Protein AF-A0A1J3E251-F1 (afdb_monomer_lite)

InterPro domains:
  IPR002020 Citrate synthase [PTHR23118] (1-182)
  IPR005811 ATP-citrate synthase/succinyl-CoA ligase, C-terminal domain [PF00549] (8-70)
  IPR016102 Succinyl-CoA synthetase-like [G3DSA:3.40.50.261] (1-95)
  IPR016102 Succinyl-CoA synthetase-like [SSF52210] (3-84)
  IPR017440 ATP-citrate lyase/succinyl-CoA ligase, active site [PS00399] (31-47)
  IPR036969 Citrate synthase superfamily [SSF48256] (94-171)

Sequence (182 aa):
LGELGGRDEYSLVEALKEGKVTKPVVAWVSGTCARLFKSEVQFGHAGAKSGGEMESAQAKNQALKDAGAIVPTSFEALESAIKETFDKLAEEGKVSPIKEVTPPQIPEDLSSAIKSGKVRAPTHIISTISDDRGEEPCYAGVPMSSIIEQGYGVGDVISLLWFKRSLPGYCTKFIEICIMLC

Secondary structure (DSSP, 8-state):
-EESSSSHHHHHHHHHHTTS--S--B--EE-GGGGGSSS--B-SSTT-B---GGGSHHHHHHHHHHTT-B--SSSTTHHHHHHHHHHHHHHTTS--PPPPPPPPPPPPPHHHHHHTTS--PPPS----SEE-SSSS-EETTEEHHHHHHTT--HHHHHHHHHHSS---HHHHHHHHHHHHH-

Organism: Noccaea caerulescens (NCBI:txid107243)

Structure (mmCIF, N/CA/C/O backbone):
data_AF-A0A1J3E251-F1
#
_entry.id   AF-A0A1J3E251-F1
#
loop_
_atom_site.group_PDB
_atom_site.id
_atom_site.type_symbol
_atom_site.label_atom_id
_atom_site.label_alt_id
_atom_site.label_comp_id
_atom_site.label_asym_id
_atom_site.label_entity_id
_atom_site.label_seq_id
_atom_site.pdbx_PDB_ins_code
_atom_site.Cartn_x
_atom_site.Cartn_y
_atom_site.Cartn_z
_atom_site.occupancy
_atom_site.B_iso_or_equiv
_atom_site.auth_seq_id
_atom_site.auth_comp_id
_atom_site.auth_asym_id
_atom_site.auth_atom_id
_atom_site.pdbx_PDB_model_num
ATOM 1 N N . LEU A 1 1 ? -12.227 0.303 17.148 1.00 92.56 1 LEU A N 1
ATOM 2 C CA . LEU A 1 1 ? -10.823 -0.146 17.247 1.00 92.56 1 LEU A CA 1
ATOM 3 C C . LEU A 1 1 ? -9.989 1.081 17.579 1.00 92.56 1 LEU A C 1
ATOM 5 O O . LEU A 1 1 ? -10.118 2.057 16.856 1.00 92.56 1 LEU A O 1
ATOM 9 N N . GLY A 1 2 ? -9.254 1.058 18.685 1.00 93.06 2 GLY A N 1
ATOM 10 C CA . GLY A 1 2 ? -8.381 2.144 19.134 1.00 93.06 2 GLY A CA 1
ATOM 11 C C . GLY A 1 2 ? -6.912 1.729 19.153 1.00 93.06 2 GLY A C 1
ATOM 12 O O . GLY A 1 2 ? -6.558 0.594 18.800 1.00 93.06 2 GLY A O 1
ATOM 13 N N . GLU A 1 3 ? -6.059 2.630 19.619 1.00 92.62 3 GLU A N 1
ATOM 14 C CA . GLU A 1 3 ? -4.617 2.408 19.736 1.00 92.62 3 GLU A CA 1
ATOM 15 C C . GLU A 1 3 ? -4.039 2.991 21.031 1.00 92.62 3 GLU A C 1
ATOM 17 O O . GLU A 1 3 ? -4.661 3.786 21.739 1.00 92.62 3 GLU A O 1
ATOM 22 N N . LEU A 1 4 ? -2.845 2.532 21.400 1.00 90.12 4 LEU A N 1
ATOM 23 C CA . LEU A 1 4 ? -2.088 3.119 22.503 1.00 90.12 4 LEU A CA 1
ATOM 24 C C . LEU A 1 4 ? -1.727 4.583 22.185 1.00 90.12 4 LEU A C 1
ATOM 26 O O . LEU A 1 4 ? -1.586 4.941 21.021 1.00 90.12 4 LEU A O 1
ATOM 30 N N . GLY A 1 5 ? -1.506 5.405 23.209 1.00 87.38 5 GLY A N 1
ATOM 31 C CA . GLY A 1 5 ? -1.162 6.820 23.034 1.00 87.38 5 GLY A CA 1
ATOM 32 C C . GLY A 1 5 ? -2.393 7.729 22.986 1.00 87.38 5 GLY A C 1
ATOM 33 O O . GLY A 1 5 ? -3.449 7.347 22.489 1.00 87.38 5 GLY A O 1
ATOM 34 N N . GLY A 1 6 ? -2.304 8.926 23.567 1.00 88.31 6 GLY A N 1
ATOM 35 C CA . GLY A 1 6 ? -3.450 9.838 23.671 1.00 88.31 6 GLY A CA 1
ATOM 36 C C . GLY A 1 6 ? -4.562 9.344 24.611 1.00 88.31 6 GLY A C 1
ATOM 37 O O . GLY A 1 6 ? -4.398 8.369 25.351 1.00 88.31 6 GLY A O 1
ATOM 38 N N . ARG A 1 7 ? -5.705 10.046 24.616 1.00 89.75 7 ARG A N 1
ATOM 39 C CA . ARG A 1 7 ? -6.810 9.829 25.575 1.00 89.75 7 ARG A CA 1
ATOM 40 C C . ARG A 1 7 ? -8.202 9.750 24.944 1.00 89.75 7 ARG A C 1
ATOM 42 O O . ARG A 1 7 ? -9.190 9.753 25.675 1.00 89.75 7 ARG A O 1
ATOM 49 N N . ASP A 1 8 ? -8.292 9.655 23.625 1.00 91.44 8 ASP A N 1
ATOM 50 C CA . ASP A 1 8 ? -9.564 9.762 22.903 1.00 91.44 8 ASP A CA 1
ATOM 51 C C . ASP A 1 8 ? -10.562 8.664 23.305 1.00 91.44 8 ASP A C 1
ATOM 53 O O . ASP A 1 8 ? -11.757 8.919 23.455 1.00 91.44 8 ASP A O 1
ATOM 57 N N . GLU A 1 9 ? -10.084 7.451 23.593 1.00 93.12 9 GLU A N 1
ATOM 58 C CA . GLU A 1 9 ? -10.934 6.346 24.039 1.00 93.12 9 GLU A CA 1
ATOM 59 C C . GLU A 1 9 ? -11.591 6.607 25.400 1.00 93.12 9 GLU A C 1
ATOM 61 O O . GLU A 1 9 ? -12.668 6.071 25.666 1.00 93.12 9 GLU A O 1
ATOM 66 N N . TYR A 1 10 ? -11.017 7.467 26.249 1.00 93.81 10 TYR A N 1
ATOM 67 C CA . TYR A 1 10 ? -11.667 7.846 27.506 1.00 93.81 10 TYR A CA 1
ATOM 68 C C . TYR A 1 10 ? -12.905 8.709 27.276 1.00 93.81 10 TYR A C 1
ATOM 70 O O . TYR A 1 10 ? -13.840 8.634 28.064 1.00 93.81 10 TYR A O 1
ATOM 78 N N . SER A 1 11 ? -12.982 9.474 26.185 1.00 93.88 11 SER A N 1
ATOM 79 C CA . SER A 1 11 ? -14.216 10.194 25.852 1.00 93.88 11 SER A CA 1
ATOM 80 C C . SER A 1 11 ? -15.379 9.230 25.595 1.00 93.88 11 SER A C 1
ATOM 82 O O . SER A 1 11 ? -16.514 9.527 25.963 1.00 93.88 11 SER A O 1
ATOM 84 N N . LEU A 1 12 ? -15.101 8.046 25.034 1.00 93.50 12 LEU A N 1
ATOM 85 C CA . LEU A 1 12 ? -16.093 6.980 24.878 1.00 93.50 12 LEU A CA 1
ATOM 86 C C . LEU A 1 12 ? -16.451 6.327 26.222 1.00 93.50 12 LEU A C 1
ATOM 88 O O . LEU A 1 12 ? -17.627 6.074 26.469 1.00 93.50 12 LEU A O 1
ATOM 92 N N . VAL A 1 13 ? -15.467 6.094 27.097 1.00 94.56 13 VAL A N 1
ATOM 93 C CA . VAL A 1 13 ? -15.688 5.606 28.474 1.00 94.56 13 VAL A CA 1
ATOM 94 C C . VAL A 1 13 ? -16.649 6.529 29.224 1.00 94.56 13 VAL A C 1
ATOM 96 O O . VAL A 1 13 ? -17.626 6.060 29.806 1.00 94.56 13 VAL A O 1
ATOM 99 N N . GLU A 1 14 ? -16.415 7.840 29.181 1.00 95.06 14 GLU A N 1
ATOM 100 C CA . GLU A 1 14 ? -17.284 8.814 29.845 1.00 95.06 14 GLU A CA 1
ATOM 101 C C . GLU A 1 14 ? -18.670 8.875 29.188 1.00 95.06 14 GLU A C 1
ATOM 103 O O . GLU A 1 14 ? -19.679 8.853 29.887 1.00 95.06 14 GLU A O 1
ATOM 108 N N . ALA A 1 15 ? -18.760 8.828 27.855 1.00 94.81 15 ALA A N 1
ATOM 109 C CA . ALA A 1 15 ? -20.048 8.797 27.160 1.00 94.81 15 ALA A CA 1
ATOM 110 C C . ALA A 1 15 ? -20.886 7.537 27.468 1.00 94.81 15 ALA A C 1
ATOM 112 O O . ALA A 1 15 ? -22.118 7.614 27.488 1.00 94.81 15 ALA A O 1
ATOM 113 N N . LEU A 1 16 ? -20.241 6.391 27.716 1.00 94.81 16 LEU A N 1
ATOM 114 C CA . LEU A 1 16 ? -20.898 5.162 28.172 1.00 94.81 16 LEU A CA 1
ATOM 115 C C . LEU A 1 16 ? -21.405 5.306 29.613 1.00 94.81 16 LEU A C 1
ATOM 117 O O . LEU A 1 16 ? -22.565 4.997 29.883 1.00 94.81 16 LEU A O 1
ATOM 121 N N . LYS A 1 17 ? -20.583 5.848 30.521 1.00 93.81 17 LYS A N 1
ATOM 122 C CA . LYS A 1 17 ? -20.975 6.096 31.922 1.00 93.81 17 LYS A CA 1
ATOM 123 C C . LYS A 1 17 ? -22.121 7.099 32.048 1.00 93.81 17 LYS A C 1
ATOM 125 O O . LYS A 1 17 ? -23.013 6.913 32.868 1.00 93.81 17 LYS A O 1
ATOM 130 N N . GLU A 1 18 ? -22.109 8.149 31.233 1.00 94.88 18 GLU A N 1
ATOM 131 C CA . GLU A 1 18 ? -23.158 9.173 31.189 1.00 94.88 18 GLU A CA 1
ATOM 132 C C . GLU A 1 18 ? -24.437 8.695 30.476 1.00 94.88 18 GLU A C 1
ATOM 134 O O . GLU A 1 18 ? -25.410 9.444 30.390 1.00 94.88 18 GLU A O 1
ATOM 139 N N . GLY A 1 19 ? -24.452 7.474 29.925 1.00 92.75 19 GLY A N 1
ATOM 140 C CA . GLY A 1 19 ? -25.599 6.926 29.198 1.00 92.75 19 GLY A CA 1
ATOM 141 C C . GLY A 1 19 ? -25.885 7.615 27.859 1.00 92.75 19 GLY A C 1
ATOM 142 O O . GLY A 1 19 ? -26.953 7.415 27.281 1.00 92.75 19 GLY A O 1
ATOM 143 N N . LYS A 1 20 ? -24.946 8.418 27.337 1.00 95.38 20 LYS A N 1
ATOM 144 C CA . LYS A 1 20 ? -25.057 9.060 26.015 1.00 95.38 20 LYS A CA 1
ATOM 145 C C . LYS A 1 20 ? -24.953 8.039 24.882 1.00 95.38 20 LYS A C 1
ATOM 147 O O . LYS A 1 20 ? -25.546 8.232 23.822 1.00 95.38 20 LYS A O 1
ATOM 152 N N . VAL A 1 21 ? -24.212 6.953 25.104 1.00 94.56 21 VAL A N 1
ATOM 153 C CA . VAL A 1 21 ? -24.112 5.814 24.185 1.00 94.56 21 VAL A CA 1
ATOM 154 C C . VAL A 1 21 ? -24.883 4.635 24.767 1.00 94.56 21 VAL A C 1
ATOM 156 O O . VAL A 1 21 ? -24.489 4.066 25.776 1.00 94.56 21 VAL A O 1
ATOM 159 N N . THR A 1 22 ? -25.985 4.266 24.116 1.00 91.94 22 THR A N 1
ATOM 160 C CA . THR A 1 22 ? -26.897 3.201 24.579 1.00 91.94 22 THR A CA 1
ATOM 161 C C . THR A 1 22 ? -26.852 1.936 23.725 1.00 91.94 22 THR A C 1
ATOM 163 O O . THR A 1 22 ? -27.371 0.894 24.122 1.00 91.94 22 THR A O 1
ATOM 166 N N . LYS A 1 23 ? -26.249 2.009 22.533 1.00 94.31 23 LYS A N 1
ATOM 167 C CA . LYS A 1 23 ? -26.023 0.840 21.673 1.00 94.31 23 LYS A CA 1
ATOM 168 C C . LYS A 1 23 ? -24.851 0.019 22.225 1.00 94.31 23 LYS A C 1
ATOM 170 O O . LYS A 1 23 ? -23.917 0.624 22.749 1.00 94.31 23 LYS A O 1
ATOM 175 N N . PRO A 1 24 ? -24.857 -1.320 22.086 1.00 93.75 24 PRO A N 1
ATOM 176 C CA . PRO A 1 24 ? -23.724 -2.133 22.509 1.00 93.75 24 PRO A CA 1
ATOM 177 C C . PRO A 1 24 ? -22.475 -1.742 21.718 1.00 93.75 24 PRO A C 1
ATOM 179 O O . PRO A 1 24 ? -22.516 -1.600 20.494 1.00 93.75 24 PRO A O 1
ATOM 182 N N . VAL A 1 25 ? -21.365 -1.569 22.430 1.00 96.56 25 VAL A N 1
ATOM 183 C CA . VAL A 1 25 ? -20.080 -1.184 21.848 1.00 96.56 25 VAL A CA 1
ATOM 184 C C . VAL A 1 25 ? -19.096 -2.325 22.033 1.00 96.56 25 VAL A C 1
ATOM 186 O O . VAL A 1 25 ? -18.745 -2.659 23.161 1.00 96.56 25 VAL A O 1
ATOM 189 N N . VAL A 1 26 ? -18.620 -2.890 20.924 1.00 96.81 26 VAL A N 1
ATOM 190 C CA . VAL A 1 26 ? -17.469 -3.798 20.923 1.00 96.81 26 VAL A CA 1
ATOM 191 C C . VAL A 1 26 ? -16.218 -2.969 20.660 1.00 96.81 26 VAL A C 1
ATOM 193 O O . VAL A 1 26 ? -16.124 -2.287 19.636 1.00 96.81 26 VAL A O 1
ATOM 196 N N . ALA A 1 27 ? -15.264 -2.988 21.587 1.00 96.38 27 ALA A N 1
ATOM 197 C CA . ALA A 1 27 ? -14.075 -2.150 21.514 1.00 96.38 27 ALA A CA 1
ATOM 198 C C . ALA A 1 27 ? -12.808 -2.937 21.841 1.00 96.38 27 ALA A C 1
ATOM 200 O O . ALA A 1 27 ? -12.794 -3.809 22.698 1.00 96.38 27 ALA A O 1
ATOM 201 N N . TRP A 1 28 ? -11.723 -2.590 21.158 1.00 97.00 28 TRP A N 1
ATOM 202 C CA . TRP A 1 28 ? -10.387 -3.100 21.428 1.00 97.00 28 TRP A CA 1
ATOM 203 C C . TRP A 1 28 ? -9.382 -1.998 21.135 1.00 97.00 28 TRP A C 1
ATOM 205 O O . TRP A 1 28 ? -9.490 -1.333 20.101 1.00 97.00 28 TRP A O 1
ATOM 215 N N . VAL A 1 29 ? -8.423 -1.819 22.033 1.00 95.38 29 VAL A N 1
ATOM 216 C CA . VAL A 1 29 ? -7.299 -0.899 21.896 1.00 95.38 29 VAL A CA 1
ATOM 217 C C . VAL A 1 29 ? -6.043 -1.716 21.633 1.00 95.38 29 VAL A C 1
ATOM 219 O O . VAL A 1 29 ? -5.632 -2.545 22.449 1.00 95.38 29 VAL A O 1
ATOM 222 N N . SER A 1 30 ? -5.459 -1.502 20.459 1.00 92.69 30 SER A N 1
ATOM 223 C CA . SER A 1 30 ? -4.243 -2.172 20.006 1.00 92.69 30 SER A CA 1
ATOM 224 C C . SER A 1 30 ? -2.990 -1.577 20.660 1.00 92.69 30 SER A C 1
ATOM 226 O O . SER A 1 30 ? -3.028 -0.479 21.212 1.00 92.69 30 SER A O 1
ATOM 228 N N . GLY A 1 31 ? -1.869 -2.307 20.627 1.00 89.50 31 GLY A N 1
ATOM 229 C CA . GLY A 1 31 ? -0.620 -1.853 21.254 1.00 89.50 31 GLY A CA 1
ATOM 230 C C . GLY A 1 31 ? -0.314 -2.447 22.626 1.00 89.50 31 GLY A C 1
ATOM 231 O O . GLY A 1 31 ? 0.511 -1.919 23.366 1.00 89.50 31 GLY A O 1
ATOM 232 N N . THR A 1 32 ? -0.946 -3.566 22.984 1.00 89.25 32 THR A N 1
ATOM 233 C CA . THR A 1 32 ? -0.696 -4.268 24.254 1.00 89.25 32 THR A CA 1
ATOM 234 C C . THR A 1 32 ? 0.754 -4.751 24.397 1.00 89.25 32 THR A C 1
ATOM 236 O O . THR A 1 32 ? 1.257 -4.852 25.517 1.00 89.25 32 THR A O 1
ATOM 239 N N . CYS A 1 33 ? 1.465 -4.975 23.287 1.00 88.50 33 CYS A N 1
ATOM 240 C CA . CYS A 1 33 ? 2.882 -5.340 23.287 1.00 88.50 33 CYS A CA 1
ATOM 241 C C . CYS A 1 33 ? 3.800 -4.240 23.842 1.00 88.50 33 CYS A C 1
ATOM 243 O O . CYS A 1 33 ? 4.888 -4.564 24.310 1.00 88.50 33 CYS A O 1
ATOM 245 N N . ALA A 1 34 ? 3.362 -2.972 23.861 1.00 85.44 34 ALA A N 1
ATOM 246 C CA . ALA A 1 34 ? 4.157 -1.844 24.347 1.00 85.44 34 ALA A CA 1
ATOM 247 C C . ALA A 1 34 ? 4.703 -2.065 25.770 1.00 85.44 34 ALA A C 1
ATOM 249 O O . ALA A 1 34 ? 5.840 -1.715 26.067 1.00 85.44 34 ALA A O 1
ATOM 250 N N . ARG A 1 35 ? 3.923 -2.733 26.630 1.00 81.88 35 ARG A N 1
ATOM 251 C CA . ARG A 1 35 ? 4.304 -3.065 28.012 1.00 81.88 35 ARG A CA 1
ATOM 252 C C . ARG A 1 35 ? 5.491 -4.033 28.116 1.00 81.88 35 ARG A C 1
ATOM 254 O O . ARG A 1 35 ? 6.139 -4.090 29.155 1.00 81.88 35 ARG A O 1
ATOM 261 N N . LEU A 1 36 ? 5.748 -4.833 27.081 1.00 85.50 36 LEU A N 1
ATOM 262 C CA . LEU A 1 36 ? 6.853 -5.795 27.074 1.00 85.50 36 LEU A CA 1
ATOM 263 C C . LEU A 1 36 ? 8.205 -5.119 26.807 1.00 85.50 36 LEU A C 1
ATOM 265 O O . LEU A 1 36 ? 9.249 -5.719 27.067 1.00 85.50 36 LEU A O 1
ATOM 269 N N . PHE A 1 37 ? 8.202 -3.883 26.303 1.00 83.44 37 PHE A N 1
ATOM 270 C CA . PHE A 1 37 ? 9.421 -3.122 26.078 1.00 83.44 37 PHE A CA 1
ATOM 271 C C . PHE A 1 37 ? 9.875 -2.422 27.360 1.00 83.44 37 PHE A C 1
ATOM 273 O O . PHE A 1 37 ? 9.077 -1.935 28.155 1.00 83.44 37 PHE A O 1
ATOM 280 N N . LYS A 1 38 ? 11.195 -2.375 27.561 1.00 76.81 38 LYS A N 1
ATOM 281 C CA . LYS A 1 38 ? 11.824 -1.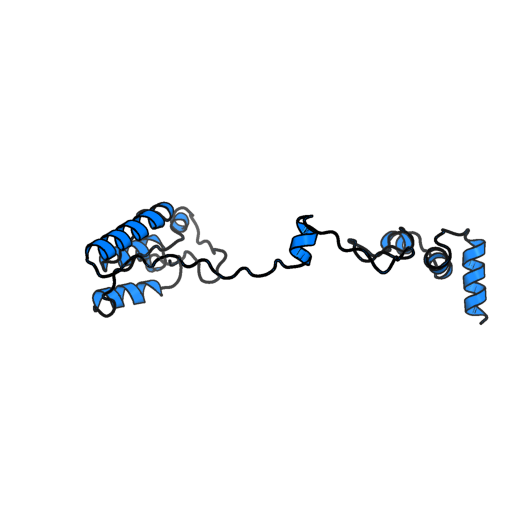728 28.726 1.00 76.81 38 LYS A CA 1
ATOM 282 C C . LYS A 1 38 ? 11.933 -0.207 28.587 1.00 76.81 38 LYS A C 1
ATOM 284 O O . LYS A 1 38 ? 12.281 0.464 29.551 1.00 76.81 38 LYS A O 1
ATOM 289 N N . SER A 1 39 ? 11.697 0.315 27.390 1.00 80.12 39 SER A N 1
ATOM 290 C CA . SER A 1 39 ? 11.819 1.725 27.038 1.00 80.12 39 SER A CA 1
ATOM 291 C C . SER A 1 39 ? 10.567 2.190 26.313 1.00 80.12 39 SER A C 1
ATOM 293 O O . SER A 1 39 ? 9.837 1.376 25.749 1.00 80.12 39 SER A O 1
ATOM 295 N N . GLU A 1 40 ? 10.358 3.503 26.281 1.00 80.62 40 GLU A N 1
ATOM 296 C CA . GLU A 1 40 ? 9.332 4.101 25.433 1.00 80.62 40 GLU A CA 1
ATOM 297 C C . GLU A 1 40 ? 9.603 3.770 23.960 1.00 80.62 40 GLU A C 1
ATOM 299 O O . GLU A 1 40 ? 10.721 3.943 23.469 1.00 80.62 40 GLU A O 1
ATOM 304 N N . VAL A 1 41 ? 8.577 3.298 23.253 1.00 83.25 41 VAL A N 1
ATOM 305 C CA . VAL A 1 41 ? 8.622 3.002 21.822 1.00 83.25 41 VAL A CA 1
ATOM 306 C C . VAL A 1 41 ? 7.610 3.893 21.110 1.00 83.25 41 VAL A C 1
ATOM 308 O O . VAL A 1 41 ? 6.446 3.986 21.506 1.00 83.25 41 VAL A O 1
ATOM 311 N N . GLN A 1 42 ? 8.073 4.548 20.048 1.00 83.75 42 GLN A N 1
ATOM 312 C CA . GLN A 1 42 ? 7.212 5.188 19.064 1.00 83.75 42 GLN A CA 1
ATOM 313 C C . GLN A 1 42 ? 6.833 4.146 18.013 1.00 83.75 42 GLN A C 1
ATOM 315 O O . GLN A 1 42 ? 7.707 3.570 17.364 1.00 83.75 42 GLN A O 1
ATOM 320 N N . PHE A 1 43 ? 5.538 3.913 17.839 1.00 84.44 43 PHE A N 1
ATOM 321 C CA . PHE A 1 43 ? 5.016 3.085 16.759 1.00 84.44 43 PHE A CA 1
ATOM 322 C C . PHE A 1 43 ? 4.747 3.942 15.514 1.00 84.44 43 PHE A C 1
ATOM 324 O O . PHE A 1 43 ? 4.855 5.168 15.553 1.00 84.44 43 PHE A O 1
ATOM 331 N N . GLY A 1 44 ? 4.441 3.291 14.386 1.00 86.38 44 GLY A N 1
ATOM 332 C CA . GLY A 1 44 ? 4.393 3.943 13.071 1.00 86.38 44 GLY A CA 1
ATOM 333 C C . GLY A 1 44 ? 3.445 5.144 12.983 1.00 86.38 44 GLY A C 1
ATOM 334 O O . GLY A 1 44 ? 3.782 6.132 12.334 1.00 86.38 44 GLY A O 1
ATOM 335 N N . HIS A 1 45 ? 2.289 5.100 13.654 1.00 86.75 45 HIS A N 1
ATOM 336 C CA . HIS A 1 45 ? 1.411 6.266 13.761 1.00 86.75 45 HIS A CA 1
ATOM 337 C C . HIS A 1 45 ? 1.998 7.294 14.728 1.00 86.75 45 HIS A C 1
ATOM 339 O O . HIS A 1 45 ? 2.405 6.944 15.832 1.00 86.75 45 HIS A O 1
ATOM 345 N N . ALA A 1 46 ? 1.989 8.575 14.343 1.00 81.69 46 ALA A N 1
ATOM 346 C CA . ALA A 1 46 ? 2.607 9.652 15.120 1.00 81.69 46 ALA A CA 1
ATOM 347 C C . ALA A 1 46 ? 2.106 9.724 16.579 1.00 81.69 46 ALA A C 1
ATOM 349 O O . ALA A 1 46 ? 2.892 10.009 17.478 1.00 81.69 46 ALA A O 1
ATOM 350 N N . GLY A 1 47 ? 0.825 9.421 16.823 1.00 78.44 47 GLY A N 1
ATOM 351 C CA . GLY A 1 47 ? 0.223 9.410 18.162 1.00 78.44 47 GLY A CA 1
ATOM 352 C C . GLY A 1 47 ? 0.449 8.126 18.967 1.00 78.44 47 GLY A C 1
ATOM 353 O O . GLY A 1 47 ? 0.265 8.136 20.182 1.00 78.44 47 GLY A O 1
ATOM 354 N N . ALA A 1 48 ? 0.893 7.042 18.329 1.00 80.94 48 ALA A N 1
ATOM 355 C CA . ALA A 1 48 ? 1.052 5.738 18.961 1.00 80.94 48 ALA A CA 1
ATOM 356 C C . ALA A 1 48 ? 2.387 5.645 19.715 1.00 80.94 48 ALA A C 1
ATOM 358 O O . ALA A 1 48 ? 3.319 4.955 19.298 1.00 80.94 48 ALA A O 1
ATOM 359 N N . LYS A 1 49 ? 2.488 6.358 20.840 1.00 80.00 49 LYS A N 1
ATOM 360 C CA . LYS A 1 49 ? 3.674 6.373 21.703 1.00 80.00 49 LYS A CA 1
ATOM 361 C C . LYS A 1 49 ? 3.371 5.784 23.075 1.00 80.00 49 LYS A C 1
ATOM 363 O O . LYS A 1 49 ? 2.423 6.190 23.742 1.00 80.00 49 LYS A O 1
ATOM 368 N N . SER A 1 50 ? 4.210 4.854 23.529 1.00 70.00 50 SER A N 1
ATOM 369 C CA . SER A 1 50 ? 4.131 4.351 24.901 1.00 70.00 50 SER A CA 1
ATOM 370 C C . SER A 1 50 ? 4.837 5.332 25.844 1.00 70.00 50 SER A C 1
ATOM 372 O O . SER A 1 50 ? 6.064 5.398 25.822 1.00 70.00 50 SER A O 1
ATOM 374 N N . GLY A 1 51 ? 4.090 6.105 26.634 1.00 67.50 51 GLY A N 1
ATOM 375 C CA . GLY A 1 51 ? 4.665 7.060 27.595 1.00 67.50 51 GLY A CA 1
ATOM 376 C C . GLY A 1 51 ? 3.925 7.095 28.934 1.00 67.50 51 GLY A C 1
ATOM 377 O O . GLY A 1 51 ? 4.536 6.912 29.982 1.00 67.50 51 GLY A O 1
ATOM 378 N N . GLY A 1 52 ? 2.598 7.269 28.925 1.00 75.50 52 GLY A N 1
ATOM 379 C CA . GLY A 1 52 ? 1.787 7.287 30.152 1.00 75.50 52 GLY A CA 1
ATOM 380 C C . GLY A 1 52 ? 1.054 5.973 30.450 1.00 75.50 52 GLY A C 1
ATOM 381 O O . GLY A 1 52 ? 0.558 5.318 29.536 1.00 75.50 52 GLY A O 1
ATOM 382 N N . GLU A 1 53 ? 0.872 5.618 31.731 1.00 75.75 53 GLU A N 1
ATOM 383 C CA . GLU A 1 53 ? 0.035 4.462 32.121 1.00 75.75 53 GLU A CA 1
ATOM 384 C C . GLU A 1 53 ? -1.406 4.597 31.610 1.00 75.75 53 GLU A C 1
ATOM 386 O O . GLU A 1 53 ? -1.961 3.644 31.064 1.00 75.75 53 GLU A O 1
ATOM 391 N N . MET A 1 54 ? -1.974 5.804 31.695 1.00 80.00 54 MET A N 1
ATOM 392 C CA . MET A 1 54 ? -3.297 6.134 31.145 1.00 80.00 54 MET A CA 1
ATOM 393 C C . MET A 1 54 ? -3.331 6.087 29.613 1.00 80.00 54 MET A C 1
ATOM 395 O O . MET A 1 54 ? -4.393 6.004 29.023 1.00 80.00 54 MET A O 1
ATOM 399 N N . GLU A 1 55 ? -2.190 6.145 28.939 1.00 84.62 55 GLU A N 1
ATOM 400 C CA . GLU A 1 55 ? -2.119 6.070 27.476 1.00 84.62 55 GLU A CA 1
ATOM 401 C C . GLU A 1 55 ? -1.897 4.629 26.998 1.00 84.62 55 GLU A C 1
ATOM 403 O O . GLU A 1 55 ? -1.947 4.347 25.800 1.00 84.62 55 GLU A O 1
ATOM 408 N N . SER A 1 56 ? -1.670 3.696 27.928 1.00 88.50 56 SER A N 1
ATOM 409 C CA . SER A 1 56 ? -1.447 2.293 27.606 1.00 88.50 56 SER A CA 1
ATOM 410 C C . SER A 1 56 ? -2.710 1.628 27.061 1.00 88.50 56 SER A C 1
ATOM 412 O O . SER A 1 56 ? -3.832 1.863 27.522 1.00 88.50 56 SER A O 1
ATOM 414 N N . ALA A 1 5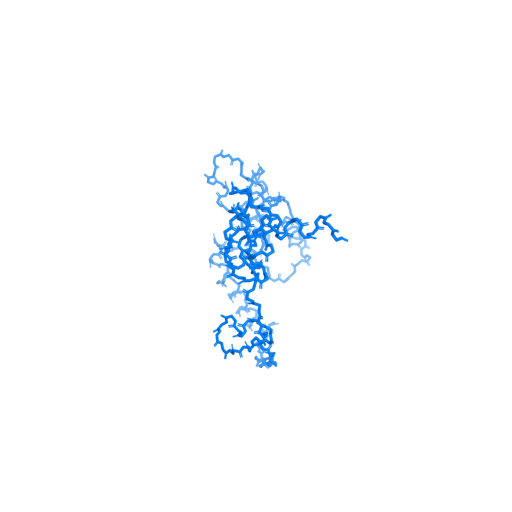7 ? -2.516 0.715 26.109 1.00 90.94 57 ALA A N 1
ATOM 415 C CA . ALA A 1 57 ? -3.602 -0.087 25.561 1.00 90.94 57 ALA A CA 1
ATOM 416 C C . ALA A 1 57 ? -4.331 -0.890 26.652 1.00 90.94 57 ALA A C 1
ATOM 418 O O . ALA A 1 57 ? -5.550 -1.024 26.614 1.00 90.94 57 ALA A O 1
ATOM 419 N N . GLN A 1 58 ? -3.605 -1.402 27.654 1.00 90.12 58 GLN A N 1
ATOM 420 C CA . GLN A 1 58 ? -4.188 -2.148 28.772 1.00 90.12 58 GLN A CA 1
ATOM 421 C C . GLN A 1 58 ? -5.111 -1.279 29.627 1.00 90.12 58 GLN A C 1
ATOM 423 O O . GLN A 1 58 ? -6.227 -1.705 29.916 1.00 90.12 58 GLN A O 1
ATOM 428 N N . ALA A 1 59 ? -4.670 -0.076 30.010 1.00 91.62 59 ALA A N 1
ATOM 429 C CA . ALA A 1 59 ? -5.480 0.827 30.823 1.00 91.62 59 ALA A CA 1
ATOM 430 C C . ALA A 1 59 ? -6.753 1.251 30.086 1.00 91.62 59 ALA A C 1
ATOM 432 O O . ALA A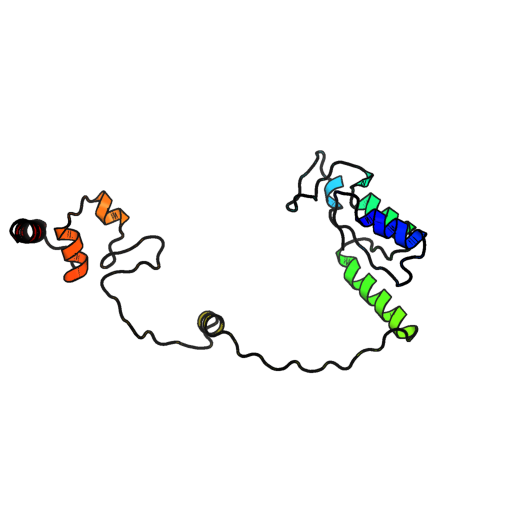 1 59 ? -7.836 1.233 30.670 1.00 91.62 59 ALA A O 1
ATOM 433 N N . LYS A 1 60 ? -6.647 1.556 28.788 1.00 93.38 60 LYS A N 1
ATOM 434 C CA . LYS A 1 60 ? -7.806 1.910 27.961 1.00 93.38 60 LYS A CA 1
ATOM 435 C C . LYS A 1 60 ? -8.771 0.735 27.777 1.00 93.38 60 LYS A C 1
ATOM 437 O O . LYS A 1 60 ? -9.974 0.910 27.944 1.00 93.38 60 LYS A O 1
ATOM 442 N N . ASN A 1 61 ? -8.265 -0.470 27.494 1.00 94.44 61 ASN A N 1
ATOM 443 C CA . ASN A 1 61 ? -9.096 -1.677 27.388 1.00 94.44 61 ASN A CA 1
ATOM 444 C C . ASN A 1 61 ? -9.830 -1.980 28.699 1.00 94.44 61 ASN A C 1
ATOM 446 O O . ASN A 1 61 ? -11.014 -2.311 28.674 1.00 94.44 61 ASN A O 1
ATOM 450 N N . GLN A 1 62 ? -9.153 -1.834 29.840 1.00 94.56 62 GLN A N 1
ATOM 451 C CA . GLN A 1 62 ? -9.776 -2.025 31.146 1.00 94.56 62 GLN A CA 1
ATOM 452 C C . GLN A 1 62 ? -10.857 -0.968 31.405 1.00 94.56 62 GLN A C 1
ATOM 454 O O . GLN A 1 62 ? -11.984 -1.325 31.729 1.00 94.56 62 GLN A O 1
ATOM 459 N N . ALA A 1 63 ? -10.562 0.313 31.164 1.00 94.75 63 ALA A N 1
ATOM 460 C CA . ALA A 1 63 ? -11.525 1.398 31.348 1.00 94.75 63 ALA A CA 1
ATOM 461 C C . ALA A 1 63 ? -12.775 1.248 30.461 1.00 94.75 63 ALA A C 1
ATOM 463 O O . ALA A 1 63 ? -13.889 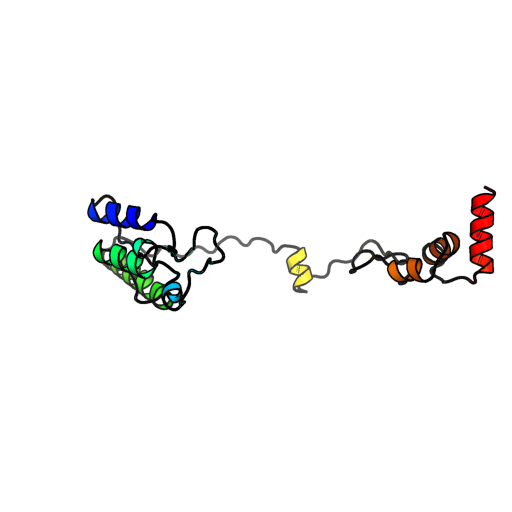1.505 30.914 1.00 94.75 63 ALA A O 1
ATOM 464 N N . LEU A 1 64 ? -12.608 0.802 29.211 1.00 94.88 64 LEU A N 1
ATOM 465 C CA . LEU A 1 64 ? -13.721 0.501 28.304 1.00 94.88 64 LEU A CA 1
ATOM 466 C C . LEU A 1 64 ? -14.571 -0.662 28.821 1.00 94.88 64 LEU A C 1
ATOM 468 O O . LEU A 1 64 ? -15.798 -0.571 28.819 1.00 94.88 64 LEU A O 1
ATOM 472 N N . LYS A 1 65 ? -13.926 -1.728 29.304 1.00 94.81 65 LYS A N 1
ATOM 473 C CA . LYS A 1 65 ? -14.613 -2.886 29.882 1.00 94.81 65 LYS A CA 1
ATOM 474 C C . LYS A 1 65 ? -15.412 -2.502 31.128 1.00 94.81 65 LYS A C 1
ATOM 476 O O . LYS A 1 65 ? -16.567 -2.899 31.256 1.00 94.81 65 LYS A O 1
ATOM 481 N N . ASP A 1 66 ? -14.827 -1.688 32.003 1.00 95.12 66 ASP A N 1
ATOM 482 C CA . ASP A 1 66 ? -15.465 -1.219 33.238 1.00 95.12 66 ASP A CA 1
ATOM 483 C C . ASP A 1 66 ? -16.650 -0.279 32.963 1.00 95.12 66 ASP A C 1
ATOM 485 O O . ASP A 1 66 ? -17.609 -0.248 33.730 1.00 95.12 66 ASP A O 1
ATOM 489 N N . ALA A 1 67 ? -16.624 0.455 31.846 1.00 94.75 67 ALA A N 1
ATOM 490 C CA . ALA A 1 67 ? -17.740 1.285 31.389 1.00 94.75 67 ALA A CA 1
ATOM 491 C C . ALA A 1 67 ? -18.853 0.504 30.664 1.00 94.75 67 ALA A C 1
ATOM 493 O O . ALA A 1 67 ? -19.823 1.109 30.211 1.00 94.75 67 ALA A O 1
ATOM 494 N N . GLY A 1 68 ? -18.738 -0.823 30.550 1.00 93.31 68 GLY A N 1
ATOM 495 C CA . GLY A 1 68 ? -19.761 -1.678 29.942 1.00 93.31 68 GLY A CA 1
ATOM 496 C C . GLY A 1 68 ? -19.587 -1.934 28.443 1.00 93.31 68 GLY A C 1
ATOM 497 O O . GLY A 1 68 ? -20.488 -2.497 27.821 1.00 93.31 68 GLY A O 1
ATOM 498 N N . ALA A 1 69 ? -18.447 -1.565 27.845 1.00 95.31 69 ALA A N 1
ATOM 499 C CA . ALA A 1 69 ? -18.113 -2.015 26.496 1.00 95.31 69 ALA A CA 1
ATOM 500 C C . ALA A 1 69 ? -17.724 -3.504 26.498 1.00 95.31 69 ALA A C 1
ATOM 502 O O . ALA A 1 69 ? -17.113 -4.016 27.439 1.00 95.31 69 ALA A O 1
ATOM 503 N N . ILE A 1 70 ? -18.023 -4.203 25.404 1.00 96.25 70 ILE A N 1
ATOM 504 C CA . ILE A 1 70 ? -17.555 -5.570 25.176 1.00 96.25 70 ILE A CA 1
ATOM 505 C C . ILE A 1 70 ? -16.108 -5.497 24.684 1.00 96.25 70 ILE A C 1
ATOM 507 O O . ILE A 1 70 ? -15.848 -5.140 23.534 1.00 96.25 70 ILE A O 1
ATOM 511 N N . VAL A 1 71 ? -15.166 -5.828 25.566 1.00 96.50 71 VAL A N 1
ATOM 512 C CA . VAL A 1 71 ? -13.729 -5.830 25.262 1.00 96.50 71 VAL A CA 1
ATOM 513 C C . VAL A 1 71 ? -13.207 -7.270 25.257 1.00 96.50 71 VAL A C 1
ATOM 515 O O . VAL A 1 71 ? -13.264 -7.929 26.303 1.00 96.50 71 VAL A O 1
ATOM 518 N N . PRO A 1 72 ? -12.719 -7.785 24.112 1.00 95.25 72 PRO A N 1
ATOM 519 C CA . PRO A 1 72 ? -12.173 -9.134 24.020 1.00 95.25 72 PRO A CA 1
ATOM 520 C C . PRO A 1 7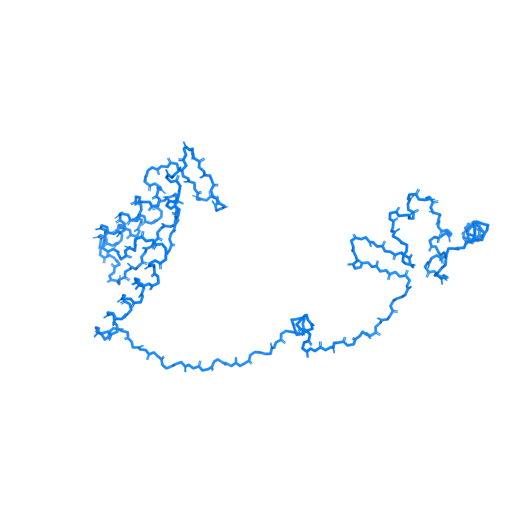2 ? -10.828 -9.245 24.754 1.00 95.25 72 PRO A C 1
ATOM 522 O O . PRO A 1 72 ? -10.231 -8.253 25.171 1.00 95.25 72 PRO A O 1
ATOM 525 N N . THR A 1 73 ? -10.330 -10.469 24.924 1.00 92.94 73 THR A N 1
ATOM 526 C CA . THR A 1 73 ? -9.035 -10.732 25.577 1.00 92.94 73 THR A CA 1
ATOM 527 C C . THR A 1 73 ? -7.834 -10.413 24.684 1.00 92.94 73 THR A C 1
ATOM 529 O O . THR A 1 73 ? -6.754 -10.114 25.193 1.00 92.94 73 THR A O 1
ATOM 532 N N . SER A 1 74 ? -8.016 -10.476 23.366 1.00 93.50 74 SER A N 1
ATOM 533 C CA . SER A 1 74 ? -7.008 -10.167 22.354 1.00 93.50 74 SER A CA 1
ATOM 534 C C . SER A 1 74 ? -7.667 -9.683 21.061 1.00 93.50 74 SER A C 1
ATOM 536 O O . SER A 1 74 ? -8.895 -9.701 20.932 1.00 93.50 74 SER A O 1
ATOM 538 N N . PHE A 1 75 ? -6.855 -9.262 20.089 1.00 94.38 75 PHE A N 1
ATOM 539 C CA . PHE A 1 75 ? -7.362 -8.839 18.785 1.00 94.38 75 PHE A CA 1
ATOM 540 C C . PHE A 1 75 ? -7.991 -10.002 18.002 1.00 94.38 75 PHE A C 1
ATOM 542 O O . PHE A 1 75 ? -8.995 -9.815 17.328 1.00 94.38 75 PHE A O 1
ATOM 549 N N . GLU A 1 76 ? -7.462 -11.216 18.140 1.00 94.44 76 GLU A N 1
ATOM 550 C CA . GLU A 1 76 ? -7.980 -12.430 17.497 1.00 94.44 76 GLU A CA 1
ATOM 551 C C . GLU A 1 76 ? -9.390 -12.781 17.992 1.00 94.44 76 GLU A C 1
ATOM 553 O O . GLU A 1 76 ? -10.221 -13.260 17.229 1.00 94.44 76 GLU A O 1
ATOM 558 N N . ALA A 1 77 ? -9.693 -12.492 19.261 1.00 94.81 77 ALA A N 1
ATOM 559 C CA . ALA A 1 77 ? -11.021 -12.700 19.835 1.00 94.81 77 ALA A CA 1
ATOM 560 C C . ALA A 1 77 ? -12.030 -11.589 19.470 1.00 94.81 77 ALA A C 1
ATOM 562 O O . ALA A 1 77 ? -13.202 -11.681 19.844 1.00 94.81 77 ALA A O 1
ATOM 563 N N . LEU A 1 78 ? -11.609 -10.542 18.746 1.00 94.56 78 LEU A N 1
ATOM 564 C CA . LEU A 1 78 ? -12.489 -9.444 18.339 1.00 94.56 78 LEU A CA 1
ATOM 565 C C . LEU A 1 78 ? -13.572 -9.908 17.360 1.00 94.56 78 LEU A C 1
ATOM 567 O O . LEU A 1 78 ? -14.716 -9.478 17.487 1.00 94.56 78 LEU A O 1
ATOM 571 N N . GLU A 1 79 ? -13.238 -10.804 16.428 1.00 95.44 79 GLU A N 1
ATOM 572 C CA . GLU A 1 79 ? -14.204 -11.380 15.483 1.00 95.44 79 GLU A CA 1
ATOM 573 C C . GLU A 1 79 ? -15.342 -12.093 16.226 1.00 95.44 79 GLU A C 1
ATOM 575 O O . GLU A 1 79 ? -16.516 -11.784 16.012 1.00 95.44 79 GLU A O 1
ATOM 580 N N . SER A 1 80 ? -14.994 -12.979 17.164 1.00 95.88 80 SER A N 1
ATOM 581 C CA . SER A 1 80 ? -15.966 -13.706 17.984 1.00 95.88 80 SER A CA 1
ATOM 582 C C . SER A 1 80 ? -16.838 -12.761 18.808 1.00 95.88 80 SER A C 1
ATOM 584 O O . SER A 1 80 ? -18.055 -12.913 18.820 1.00 95.88 80 SER A O 1
ATOM 586 N N . ALA A 1 81 ? -16.249 -11.736 19.435 1.00 95.62 81 ALA A N 1
ATOM 587 C CA . ALA A 1 81 ? -17.000 -10.761 20.226 1.00 95.62 81 ALA A CA 1
ATOM 588 C C . ALA A 1 81 ? -18.001 -9.951 19.379 1.00 95.62 81 ALA A C 1
ATOM 590 O O . ALA A 1 81 ? -19.119 -9.678 19.828 1.00 95.62 81 ALA A O 1
ATOM 591 N N . ILE A 1 82 ? -17.625 -9.577 18.148 1.00 96.06 82 ILE A N 1
ATOM 592 C CA . ILE A 1 82 ? -18.523 -8.895 17.205 1.00 96.06 82 ILE A CA 1
ATOM 593 C C . ILE A 1 82 ? -19.669 -9.825 16.810 1.00 96.06 82 ILE A C 1
ATOM 595 O O . ILE A 1 82 ? -20.829 -9.416 16.888 1.00 96.06 82 ILE A O 1
ATOM 599 N N . LYS A 1 83 ? -19.353 -11.068 16.433 1.00 95.25 83 LYS A N 1
ATOM 600 C CA . LYS A 1 83 ? -20.350 -12.064 16.036 1.00 95.25 83 LYS A CA 1
ATOM 601 C C . LYS A 1 83 ? -21.350 -12.339 17.160 1.00 95.25 83 LYS A C 1
ATOM 603 O O . LYS A 1 83 ? -22.545 -12.211 16.944 1.00 95.25 83 LYS A O 1
ATOM 608 N N . GLU A 1 84 ? -20.876 -12.618 18.373 1.00 95.56 84 GLU A N 1
ATOM 609 C CA . GLU A 1 84 ? -21.740 -12.863 19.535 1.00 95.56 84 GLU A CA 1
ATOM 610 C C . GLU A 1 84 ? -22.646 -11.666 19.854 1.00 95.56 84 GLU A C 1
ATOM 612 O O . GLU A 1 84 ? -23.803 -11.835 20.234 1.00 95.56 84 GLU A O 1
ATOM 617 N N . THR A 1 85 ? -22.134 -10.441 19.705 1.00 94.94 85 THR A N 1
ATOM 618 C CA . THR A 1 85 ? -22.929 -9.224 19.919 1.00 94.94 85 THR A CA 1
ATOM 619 C C . THR A 1 85 ? -23.998 -9.063 18.838 1.00 94.94 85 THR A C 1
ATOM 621 O O . THR A 1 85 ? -25.131 -8.693 19.144 1.00 94.94 85 THR A O 1
ATOM 624 N N . PHE A 1 86 ? -23.657 -9.352 17.581 1.00 94.00 86 PHE A N 1
ATOM 625 C CA . PHE A 1 86 ? -24.604 -9.336 16.470 1.00 94.00 86 PHE A CA 1
ATOM 626 C C . PHE A 1 86 ? -25.698 -10.395 16.639 1.00 94.00 86 PHE A C 1
ATOM 628 O O . PHE A 1 86 ? -26.875 -10.060 16.528 1.00 94.00 86 PHE A O 1
ATOM 635 N N . ASP A 1 87 ? -25.323 -11.633 16.968 1.00 94.06 87 ASP A N 1
ATOM 636 C CA . ASP A 1 87 ? -26.255 -12.747 17.156 1.00 94.06 87 ASP A CA 1
ATOM 637 C C . ASP A 1 87 ? -27.257 -12.427 18.281 1.00 94.06 87 ASP A C 1
ATOM 639 O O . ASP A 1 87 ? -28.463 -12.551 18.080 1.00 94.06 87 ASP A O 1
ATOM 643 N N . LYS A 1 88 ? -26.794 -11.864 19.409 1.00 93.44 88 LYS A N 1
ATOM 644 C CA . LYS A 1 88 ? -27.678 -11.374 20.487 1.00 93.44 88 LYS A CA 1
ATOM 645 C C . LYS A 1 88 ? -28.655 -10.298 20.011 1.00 93.44 88 LYS A C 1
ATOM 647 O O . LYS A 1 88 ? -29.832 -10.336 20.351 1.00 93.44 88 LYS A O 1
ATOM 652 N N . LEU A 1 89 ? -28.197 -9.331 19.214 1.00 93.12 89 LEU A N 1
ATOM 653 C CA . LEU A 1 89 ? -29.070 -8.281 18.676 1.00 93.12 89 LEU A CA 1
ATOM 654 C C . LEU A 1 89 ? -30.095 -8.817 17.669 1.00 93.12 89 LEU A C 1
ATOM 656 O O . LEU A 1 89 ? -31.197 -8.269 17.569 1.00 93.12 89 LEU A O 1
ATOM 660 N N . ALA A 1 90 ? -29.731 -9.855 16.918 1.00 91.06 90 ALA A N 1
ATOM 661 C CA . ALA A 1 90 ? -30.635 -10.544 16.011 1.00 91.06 90 ALA A CA 1
ATOM 662 C C . ALA A 1 90 ? -31.688 -11.357 16.782 1.00 91.06 90 ALA A C 1
ATOM 664 O O . ALA A 1 90 ? -32.872 -11.270 16.460 1.00 91.06 90 ALA A O 1
ATOM 665 N N . GLU A 1 91 ? -31.288 -12.066 17.843 1.00 91.12 91 GLU A N 1
ATOM 666 C CA . GLU A 1 91 ? -32.194 -12.775 18.762 1.00 91.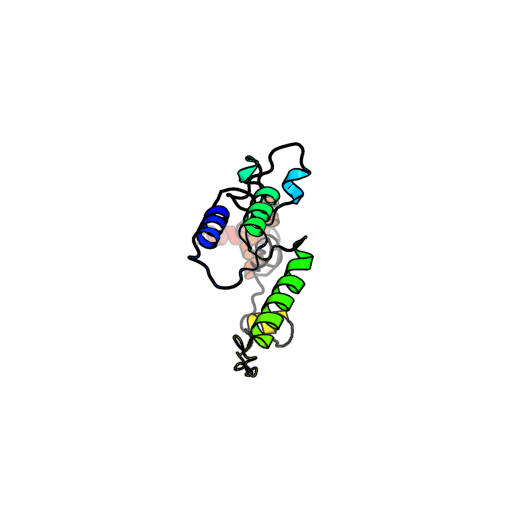12 91 GLU A CA 1
ATOM 667 C C . GLU A 1 91 ? -33.163 -11.819 19.476 1.00 91.12 91 GLU A C 1
ATOM 669 O O . GLU A 1 91 ? -34.349 -12.116 19.606 1.00 91.12 91 GLU A O 1
ATOM 674 N N . GLU A 1 92 ? -32.696 -10.631 19.873 1.00 91.44 92 GLU A N 1
ATOM 675 C CA . GLU A 1 92 ? -33.532 -9.560 20.435 1.00 91.44 92 GLU A CA 1
ATOM 676 C C . GLU A 1 92 ? -34.470 -8.903 19.399 1.00 91.44 92 GLU A C 1
ATOM 678 O O . GLU A 1 92 ? -35.276 -8.040 19.753 1.00 91.44 92 GLU A O 1
ATOM 683 N N . GLY A 1 93 ? -34.357 -9.257 18.114 1.00 87.94 93 GLY A N 1
ATOM 684 C CA . GLY A 1 93 ? -35.163 -8.699 17.025 1.00 87.94 93 GLY A CA 1
ATOM 685 C C . GLY A 1 93 ? -34.811 -7.257 16.644 1.00 87.94 93 GLY A C 1
ATOM 686 O O . GLY A 1 93 ? -35.549 -6.624 15.888 1.00 87.94 93 GLY A O 1
ATOM 687 N N . LYS A 1 94 ? -33.691 -6.712 17.143 1.00 87.94 94 LYS A N 1
ATOM 688 C CA . LYS A 1 94 ? -33.230 -5.345 16.832 1.00 87.94 94 LYS A CA 1
ATOM 689 C C . LYS A 1 94 ? -32.546 -5.248 15.471 1.00 87.94 94 LYS A C 1
ATOM 691 O O . LYS A 1 94 ? -32.498 -4.164 14.890 1.00 87.94 94 LYS A O 1
ATOM 696 N N . VAL A 1 95 ? -32.001 -6.357 14.976 1.00 87.38 95 VAL A N 1
ATOM 697 C CA . VAL A 1 95 ? -31.334 -6.449 13.674 1.00 87.38 95 VAL A CA 1
ATOM 698 C C . VAL A 1 95 ? -31.909 -7.635 12.912 1.00 87.38 95 VAL A C 1
ATOM 700 O O . VAL A 1 95 ? -32.035 -8.724 13.458 1.00 87.38 95 VAL A O 1
ATOM 703 N N . SER A 1 96 ? -32.259 -7.431 11.643 1.00 83.62 96 SER A N 1
ATOM 704 C CA . SER A 1 96 ? -32.696 -8.508 10.752 1.00 83.62 96 SER A CA 1
ATOM 705 C C . SER A 1 96 ? -31.661 -8.712 9.644 1.00 83.62 96 SER A C 1
ATOM 707 O O . SER A 1 96 ? -31.193 -7.724 9.068 1.00 83.62 96 SER A O 1
ATOM 709 N N . PRO A 1 97 ? -31.280 -9.964 9.328 1.00 79.44 97 PRO A N 1
ATOM 710 C CA . PRO A 1 97 ? -30.421 -10.243 8.187 1.00 79.44 97 PRO A CA 1
ATOM 711 C C . PRO A 1 97 ? -31.085 -9.751 6.900 1.00 79.44 97 PRO A C 1
ATOM 713 O O . PRO A 1 97 ? -32.186 -10.176 6.542 1.00 79.44 97 PRO A O 1
ATOM 716 N N . ILE A 1 98 ? -30.416 -8.837 6.206 1.00 85.81 98 ILE A N 1
ATOM 717 C CA . ILE A 1 98 ? -30.865 -8.350 4.904 1.00 85.81 98 ILE A CA 1
ATOM 718 C C . ILE A 1 98 ? -30.438 -9.380 3.861 1.00 85.81 98 ILE A C 1
ATOM 720 O O . ILE A 1 98 ? -29.313 -9.877 3.893 1.00 85.81 98 ILE A O 1
ATOM 724 N N . LYS A 1 99 ? -31.330 -9.701 2.921 1.00 87.19 99 LYS A N 1
ATOM 725 C CA . LYS A 1 99 ? -30.987 -10.562 1.787 1.00 87.19 99 LYS A CA 1
ATOM 726 C C . LYS A 1 99 ? -29.866 -9.908 0.979 1.00 87.19 99 LYS A C 1
ATOM 728 O O . LYS A 1 99 ? -30.033 -8.784 0.506 1.00 87.19 99 LYS A O 1
ATOM 733 N N . GLU A 1 100 ? -28.761 -10.622 0.792 1.00 88.31 100 GLU A N 1
ATOM 734 C CA . GLU A 1 100 ? -27.661 -10.136 -0.038 1.00 88.31 100 GLU A CA 1
ATOM 735 C C . GLU A 1 100 ? -28.138 -9.889 -1.474 1.00 88.31 100 GLU A C 1
ATOM 737 O O . GLU A 1 100 ? -28.778 -10.739 -2.103 1.00 88.31 100 GLU A O 1
ATOM 742 N N . VAL A 1 101 ? -27.837 -8.697 -1.987 1.00 89.69 101 VAL A N 1
ATOM 743 C CA . VAL A 1 101 ? -28.069 -8.327 -3.382 1.00 89.69 101 VAL A CA 1
ATOM 744 C C . VAL A 1 101 ? -26.742 -8.452 -4.107 1.00 89.69 101 VAL A C 1
ATOM 746 O O . VAL A 1 101 ? -25.730 -7.923 -3.651 1.00 89.69 101 VAL A O 1
ATOM 749 N N . THR A 1 102 ? -26.738 -9.132 -5.249 1.00 88.88 102 THR A N 1
ATOM 750 C CA . THR A 1 102 ? -25.549 -9.206 -6.097 1.00 88.88 102 THR A CA 1
ATOM 751 C C . THR A 1 102 ? -25.235 -7.812 -6.646 1.00 88.88 102 THR A C 1
ATOM 753 O O . THR A 1 102 ? -26.078 -7.260 -7.365 1.00 88.88 102 THR A O 1
ATOM 756 N N . PRO A 1 103 ? -24.066 -7.224 -6.333 1.00 90.56 103 PRO A N 1
ATOM 757 C CA . PRO A 1 103 ? -23.702 -5.918 -6.863 1.00 90.56 103 PRO A CA 1
ATOM 758 C C . PRO A 1 103 ? -23.556 -5.980 -8.393 1.00 90.56 103 PRO A C 1
ATOM 760 O O . PRO A 1 103 ? -23.238 -7.043 -8.939 1.00 90.56 103 PRO A O 1
ATOM 763 N N . PRO A 1 104 ? -23.780 -4.862 -9.109 1.00 92.38 104 PRO A N 1
ATOM 764 C CA . PRO A 1 104 ? -23.530 -4.808 -10.543 1.00 92.38 104 PRO A CA 1
ATOM 765 C C . PRO A 1 104 ? -22.051 -5.081 -10.833 1.00 92.38 104 PRO A C 1
ATOM 767 O O . PRO A 1 104 ? -21.167 -4.647 -10.092 1.00 92.38 104 PRO A O 1
ATOM 770 N N . GLN A 1 105 ? -21.776 -5.794 -11.923 1.00 90.75 105 GLN A N 1
ATOM 771 C CA . GLN A 1 105 ? -20.402 -6.070 -12.332 1.00 90.75 105 GLN A CA 1
ATOM 772 C C . GLN A 1 105 ? -19.771 -4.818 -12.943 1.00 90.75 105 GLN A C 1
ATOM 774 O O . GLN A 1 105 ? -20.302 -4.244 -13.893 1.00 90.75 105 GLN A O 1
ATOM 779 N N . ILE A 1 106 ? -18.627 -4.411 -12.397 1.00 92.25 106 ILE A N 1
ATOM 780 C CA . ILE A 1 106 ? -17.810 -3.325 -12.937 1.00 92.25 106 ILE A CA 1
ATOM 781 C C . ILE A 1 106 ? -16.775 -3.950 -13.882 1.00 92.25 106 ILE A C 1
ATOM 783 O O . ILE A 1 106 ? -16.154 -4.948 -13.502 1.00 92.25 106 ILE A O 1
ATOM 787 N N . PRO A 1 107 ? -16.575 -3.403 -15.095 1.00 91.62 107 PRO A N 1
ATOM 788 C CA . PRO A 1 107 ? -15.518 -3.865 -15.984 1.00 91.62 107 PRO A CA 1
ATOM 789 C C . PRO A 1 107 ? -14.144 -3.800 -15.308 1.00 91.62 107 PRO A C 1
ATOM 791 O O . PRO A 1 107 ? -13.826 -2.835 -14.614 1.00 91.62 107 PRO A O 1
ATOM 794 N N . GLU A 1 108 ? -13.326 -4.828 -15.522 1.00 91.44 108 GLU A N 1
ATOM 795 C CA . GLU A 1 108 ? -11.945 -4.846 -15.041 1.00 91.44 108 GLU A CA 1
ATOM 796 C C . GLU A 1 108 ? -11.114 -3.773 -15.757 1.00 91.44 108 GLU A C 1
ATOM 798 O O . GLU A 1 108 ? -11.262 -3.556 -16.962 1.00 91.44 108 GLU A O 1
ATOM 803 N N . ASP A 1 109 ? -10.217 -3.116 -15.019 1.00 94.25 109 ASP A N 1
ATOM 804 C CA . ASP A 1 109 ? -9.280 -2.160 -15.604 1.00 94.25 109 ASP A CA 1
ATOM 805 C C . ASP A 1 109 ? -8.352 -2.851 -16.614 1.00 94.25 109 ASP A C 1
ATOM 807 O O . ASP A 1 109 ? -7.791 -3.918 -16.341 1.00 94.25 109 ASP A O 1
ATOM 811 N N . LEU A 1 110 ? -8.149 -2.219 -17.771 1.00 91.62 110 LEU A N 1
ATOM 812 C CA . LEU A 1 110 ? -7.327 -2.774 -18.844 1.00 91.62 110 LEU A CA 1
ATOM 813 C C . LEU A 1 110 ? -5.897 -3.077 -18.369 1.00 91.62 110 LEU A C 1
ATOM 815 O O . LEU A 1 110 ? -5.346 -4.123 -18.711 1.00 91.62 110 LEU A O 1
ATOM 819 N N . SER A 1 111 ? -5.304 -2.206 -17.551 1.00 92.25 111 SER A N 1
ATOM 820 C CA . SER A 1 111 ? -3.937 -2.368 -17.041 1.00 92.25 111 SER A CA 1
ATOM 821 C C . SER A 1 111 ? -3.832 -3.591 -16.129 1.00 92.25 111 SER A C 1
ATOM 823 O O . SER A 1 111 ? -2.878 -4.366 -16.227 1.00 92.25 111 SER A O 1
ATOM 825 N N . SER A 1 112 ? -4.844 -3.811 -15.286 1.00 93.19 112 SER A N 1
ATOM 826 C CA . SER A 1 112 ? -4.955 -4.998 -14.426 1.00 93.19 112 SER A CA 1
ATOM 827 C C . SER A 1 112 ? -5.155 -6.279 -15.239 1.00 93.19 112 SER A C 1
ATOM 829 O O . SER A 1 112 ? -4.512 -7.298 -14.967 1.00 93.19 112 SER A O 1
ATOM 831 N N . ALA A 1 113 ? -5.988 -6.231 -16.280 1.00 93.50 113 ALA A N 1
ATOM 832 C CA . ALA A 1 113 ? -6.233 -7.363 -17.169 1.00 93.50 113 ALA A CA 1
ATOM 833 C C . ALA A 1 113 ? -4.978 -7.744 -17.983 1.00 93.50 113 ALA A C 1
ATOM 835 O O . ALA A 1 113 ? -4.687 -8.929 -18.156 1.00 93.50 113 ALA A O 1
ATOM 836 N N . ILE A 1 114 ? -4.201 -6.757 -18.445 1.00 93.25 114 ILE A N 1
ATOM 837 C CA . ILE A 1 114 ? -2.915 -6.984 -19.123 1.00 93.25 114 ILE A CA 1
ATOM 838 C C . ILE A 1 114 ? -1.898 -7.581 -18.143 1.00 93.25 114 ILE A C 1
ATOM 840 O O . ILE A 1 114 ? -1.267 -8.589 -18.454 1.00 93.25 114 ILE A O 1
ATOM 844 N N . LYS A 1 115 ? -1.761 -7.005 -16.939 1.00 92.50 115 LYS A N 1
ATOM 845 C CA . LYS A 1 115 ? -0.801 -7.468 -15.921 1.00 92.50 115 LYS A CA 1
ATOM 846 C C . LYS A 1 115 ? -1.107 -8.882 -15.420 1.00 92.50 115 LYS A C 1
ATOM 848 O O . LYS A 1 115 ? -0.186 -9.641 -15.139 1.00 92.50 115 LYS A O 1
ATOM 853 N N . SER A 1 116 ? -2.386 -9.243 -15.330 1.00 93.81 116 SER A N 1
ATOM 854 C CA . SER A 1 116 ? -2.831 -10.603 -14.995 1.00 93.81 116 SER A CA 1
ATOM 855 C C . SER A 1 116 ? -2.772 -11.581 -16.176 1.00 93.81 116 SER A C 1
ATOM 857 O O . SER A 1 116 ? -3.037 -12.767 -15.996 1.00 93.81 116 SER A O 1
ATOM 859 N N . GLY A 1 117 ? -2.422 -11.114 -17.381 1.00 92.12 117 GLY A N 1
ATOM 860 C CA . GLY A 1 117 ? -2.300 -11.943 -18.580 1.00 92.12 117 GLY A CA 1
ATOM 861 C C . GLY A 1 117 ? -3.631 -12.375 -19.202 1.00 92.12 117 GLY A C 1
ATOM 862 O O . GLY A 1 117 ? -3.627 -13.212 -20.105 1.00 92.12 117 GLY A O 1
ATOM 863 N N . LYS A 1 118 ? -4.764 -11.815 -18.756 1.00 92.12 118 LYS A N 1
ATOM 864 C CA . LYS A 1 118 ? -6.105 -12.124 -19.284 1.00 92.12 118 LYS A CA 1
ATOM 865 C C . LYS A 1 118 ? -6.316 -11.593 -20.696 1.00 92.12 118 LYS A C 1
ATOM 867 O O . LYS A 1 118 ? -7.043 -12.193 -21.483 1.00 92.12 118 LYS A O 1
ATOM 872 N N . VAL A 1 119 ? -5.691 -10.463 -21.014 1.00 93.75 119 VAL A N 1
ATOM 873 C CA . VAL A 1 119 ? -5.779 -9.823 -22.328 1.00 93.75 119 VAL A CA 1
ATOM 874 C C . VAL A 1 119 ? -4.391 -9.440 -22.819 1.00 93.75 119 VAL A C 1
ATOM 876 O O . VAL A 1 119 ? -3.488 -9.156 -22.033 1.00 93.75 119 VAL A O 1
ATOM 879 N N . ARG A 1 120 ? -4.219 -9.413 -24.141 1.00 90.81 120 ARG A N 1
ATOM 880 C CA . ARG A 1 120 ? -3.016 -8.889 -24.790 1.00 90.81 120 ARG A CA 1
ATOM 881 C C . ARG A 1 120 ? -3.389 -7.624 -25.545 1.00 90.81 120 ARG A C 1
ATOM 883 O O . ARG A 1 120 ? -4.220 -7.679 -26.446 1.00 90.81 120 ARG A O 1
ATOM 890 N N . ALA A 1 121 ? -2.763 -6.510 -25.186 1.00 89.88 121 ALA A N 1
ATOM 891 C CA . ALA A 1 121 ? -2.858 -5.276 -25.952 1.00 89.88 121 ALA A CA 1
ATOM 892 C C . ALA A 1 121 ? -1.681 -5.205 -26.944 1.00 89.88 121 ALA A C 1
ATOM 894 O O . ALA A 1 121 ? -0.533 -5.363 -26.518 1.00 89.88 121 ALA A O 1
ATOM 895 N N . PRO A 1 122 ? -1.930 -5.016 -28.252 1.00 91.56 122 PRO A N 1
ATOM 896 C CA . PRO A 1 122 ? -0.862 -4.857 -29.232 1.00 91.56 122 PRO A CA 1
ATOM 897 C C . PRO A 1 122 ? -0.152 -3.509 -29.058 1.00 91.56 122 PRO A C 1
ATOM 899 O O . PRO A 1 122 ? -0.765 -2.512 -28.680 1.00 91.56 122 PRO A O 1
ATOM 902 N N . THR A 1 123 ? 1.141 -3.457 -29.376 1.00 90.81 123 THR A N 1
ATOM 903 C CA . THR A 1 123 ? 1.877 -2.193 -29.484 1.00 90.81 123 THR A CA 1
ATOM 904 C C . THR A 1 123 ? 1.638 -1.567 -30.857 1.00 90.81 123 THR A C 1
ATOM 906 O O . THR A 1 123 ? 1.692 -2.246 -31.881 1.00 90.81 123 THR A O 1
ATOM 909 N N . HIS A 1 124 ? 1.372 -0.259 -30.893 1.00 94.12 124 HIS A N 1
ATOM 910 C CA . HIS A 1 124 ? 1.133 0.469 -32.149 1.00 94.12 124 HIS A CA 1
ATOM 911 C C . HIS A 1 124 ? 2.394 1.121 -32.724 1.00 94.12 124 HIS A C 1
ATOM 913 O O . HIS A 1 124 ? 2.453 1.402 -33.917 1.00 94.12 124 HIS A O 1
ATOM 919 N N . ILE A 1 125 ? 3.397 1.364 -31.879 1.00 95.38 125 ILE A N 1
ATOM 920 C CA . ILE A 1 125 ? 4.654 2.015 -32.242 1.00 95.38 125 ILE A CA 1
ATOM 921 C C . ILE A 1 125 ? 5.798 1.092 -31.838 1.00 95.38 125 ILE A C 1
ATOM 923 O O . ILE A 1 125 ? 5.798 0.529 -30.742 1.00 95.38 125 ILE A O 1
ATOM 927 N N . ILE A 1 126 ? 6.775 0.952 -32.730 1.00 93.88 126 ILE A N 1
ATOM 928 C CA . ILE A 1 126 ? 7.998 0.189 -32.491 1.00 93.88 126 ILE A CA 1
ATOM 929 C C . ILE A 1 126 ? 9.160 1.184 -32.461 1.00 93.88 126 ILE A C 1
ATOM 931 O O . ILE A 1 126 ? 9.500 1.769 -33.487 1.00 93.88 126 ILE A O 1
ATOM 935 N N . SER A 1 127 ? 9.777 1.363 -31.291 1.00 93.62 127 SER A N 1
ATOM 936 C CA . SER A 1 127 ? 11.068 2.050 -31.159 1.00 93.62 127 SER A CA 1
ATOM 937 C C . SER A 1 127 ? 12.193 1.018 -31.167 1.00 93.62 127 SER A C 1
ATOM 939 O O . SER A 1 127 ? 12.087 -0.017 -30.514 1.00 93.62 127 SER A O 1
ATOM 941 N N . THR A 1 128 ? 13.267 1.284 -31.917 1.00 94.94 128 THR A N 1
ATOM 942 C CA . THR A 1 128 ? 14.458 0.405 -31.976 1.00 94.94 128 THR A CA 1
ATOM 943 C C . THR A 1 128 ? 15.772 1.131 -31.689 1.00 94.94 128 THR A C 1
ATOM 945 O O . THR A 1 128 ? 16.834 0.526 -31.811 1.00 94.94 128 THR A O 1
ATOM 948 N N . ILE A 1 129 ? 15.712 2.424 -31.359 1.00 96.19 129 ILE A N 1
ATOM 949 C CA . ILE A 1 129 ? 16.890 3.297 -31.226 1.00 96.19 129 ILE A CA 1
ATOM 950 C C . ILE A 1 129 ? 17.127 3.753 -29.786 1.00 96.19 129 ILE A C 1
ATOM 952 O O . ILE A 1 129 ? 18.264 4.039 -29.427 1.00 96.19 129 ILE A O 1
ATOM 956 N N . SER A 1 130 ? 16.088 3.776 -28.952 1.00 95.50 130 SER A N 1
ATOM 957 C CA . SER A 1 130 ? 16.184 4.138 -27.540 1.00 95.50 130 SER A CA 1
ATOM 958 C C . SER A 1 130 ? 15.172 3.369 -26.692 1.00 95.50 130 SER A C 1
ATOM 960 O O . SER A 1 130 ? 14.102 2.998 -27.185 1.00 95.50 130 SER A O 1
ATOM 962 N N . ASP A 1 131 ? 15.527 3.140 -25.426 1.00 96.12 131 ASP A N 1
ATOM 963 C CA . ASP A 1 131 ? 14.649 2.586 -24.390 1.00 96.12 131 ASP A CA 1
ATOM 964 C C . ASP A 1 131 ? 14.894 3.327 -23.070 1.00 96.12 131 ASP A C 1
ATOM 966 O O . ASP A 1 131 ? 16.015 3.339 -22.566 1.00 96.12 131 ASP A O 1
ATOM 970 N N . ASP A 1 132 ? 13.861 3.977 -22.542 1.00 95.88 132 ASP A N 1
ATOM 971 C CA . ASP A 1 132 ? 13.869 4.783 -21.316 1.00 95.88 132 ASP A CA 1
ATOM 972 C C . ASP A 1 132 ? 13.070 4.138 -20.171 1.00 95.88 132 ASP A C 1
ATOM 974 O O . ASP A 1 132 ? 12.911 4.732 -19.110 1.00 95.88 132 ASP A O 1
ATOM 978 N N . ARG A 1 133 ? 12.562 2.915 -20.369 1.00 92.44 133 ARG A N 1
ATOM 979 C CA . ARG A 1 133 ? 11.706 2.220 -19.390 1.00 92.44 133 ARG A CA 1
ATOM 980 C C . ARG A 1 133 ? 12.489 1.515 -18.280 1.00 92.44 133 ARG A C 1
ATOM 982 O O . ARG A 1 133 ? 11.880 1.071 -17.308 1.00 92.44 133 ARG A O 1
ATOM 989 N N . GLY A 1 134 ? 13.791 1.310 -18.483 1.00 92.56 134 GLY A N 1
ATOM 990 C CA . GLY A 1 134 ? 14.687 0.648 -17.533 1.00 92.56 134 GLY A CA 1
ATOM 991 C C . GLY A 1 134 ? 15.094 1.549 -16.364 1.00 92.56 134 GLY A C 1
ATOM 992 O O . GLY A 1 134 ? 14.537 2.623 -16.164 1.00 92.56 134 GLY A O 1
ATOM 993 N N . GLU A 1 135 ? 16.091 1.109 -15.593 1.00 94.38 135 GLU A N 1
ATOM 994 C CA . GLU A 1 135 ? 16.678 1.926 -14.517 1.00 94.38 135 GLU A CA 1
ATOM 995 C C . GLU A 1 135 ? 17.452 3.135 -15.061 1.00 94.38 135 GLU A C 1
ATOM 997 O O . GLU A 1 135 ? 17.470 4.192 -14.431 1.00 94.38 135 GLU A O 1
ATOM 1002 N N . GLU A 1 136 ? 18.053 2.997 -16.247 1.00 95.75 136 GLU A N 1
ATOM 1003 C CA . GLU A 1 136 ? 18.689 4.092 -16.973 1.00 95.75 136 GLU A CA 1
ATOM 1004 C C . GLU A 1 136 ? 18.326 4.080 -18.470 1.00 95.75 136 GLU A C 1
ATOM 1006 O O . GLU A 1 136 ? 17.998 3.018 -19.015 1.00 95.75 136 GLU A O 1
ATOM 1011 N N . PRO A 1 137 ? 18.380 5.241 -19.155 1.00 95.38 137 PRO A N 1
ATOM 1012 C CA . PRO A 1 137 ? 18.145 5.313 -20.591 1.00 95.38 137 PRO A CA 1
ATOM 1013 C C . PRO A 1 137 ? 19.234 4.590 -21.384 1.00 95.38 137 PRO A C 1
ATOM 1015 O O . PRO A 1 137 ? 20.425 4.714 -21.095 1.00 95.38 137 PRO A O 1
ATOM 1018 N N . CYS A 1 138 ? 18.825 3.918 -22.455 1.00 95.75 138 CYS A N 1
ATOM 1019 C CA . CYS A 1 138 ? 19.723 3.225 -23.371 1.00 95.75 138 CYS A CA 1
ATOM 1020 C C . CYS A 1 138 ? 19.599 3.785 -24.791 1.00 95.75 138 CYS A C 1
ATOM 1022 O O . CYS A 1 138 ? 18.486 3.962 -25.292 1.00 95.75 138 CYS A O 1
ATOM 1024 N N . TYR A 1 139 ? 20.726 3.974 -25.485 1.00 96.19 139 TYR A N 1
ATOM 1025 C CA . TYR A 1 139 ? 20.782 4.278 -26.921 1.00 96.19 139 TYR A CA 1
ATOM 1026 C C . TYR A 1 139 ? 21.290 3.063 -27.692 1.00 96.19 139 TYR A C 1
ATOM 1028 O O . TYR A 1 139 ? 22.410 2.604 -27.491 1.00 96.19 139 TYR A O 1
ATOM 1036 N N . ALA A 1 140 ? 20.439 2.503 -28.554 1.00 94.31 140 ALA A N 1
ATOM 1037 C CA . ALA A 1 140 ? 20.673 1.250 -29.275 1.00 94.31 140 ALA A CA 1
ATOM 1038 C C . ALA A 1 140 ? 21.164 0.094 -28.373 1.00 94.31 140 ALA A C 1
ATOM 1040 O O . ALA A 1 140 ? 21.977 -0.729 -28.787 1.00 94.31 140 ALA A O 1
ATOM 1041 N N . GLY A 1 141 ? 20.665 0.038 -27.132 1.00 92.81 141 GLY A N 1
ATOM 1042 C CA . GLY A 1 141 ? 21.047 -0.963 -26.130 1.00 92.81 141 GLY A CA 1
ATOM 1043 C C . GLY A 1 141 ? 22.317 -0.638 -25.335 1.00 92.81 141 GLY A C 1
ATOM 1044 O O . GLY A 1 141 ? 22.663 -1.407 -24.446 1.00 92.81 141 GLY A O 1
ATOM 1045 N N . VAL A 1 142 ? 22.991 0.482 -25.617 1.00 94.00 142 VAL A N 1
ATOM 1046 C CA . VAL A 1 142 ? 24.120 0.975 -24.816 1.00 94.00 142 VAL A CA 1
ATOM 1047 C C . VAL A 1 142 ? 23.579 1.868 -23.694 1.00 94.00 142 VAL A C 1
ATOM 1049 O O . VAL A 1 142 ? 22.923 2.867 -24.009 1.00 94.00 142 VAL A O 1
ATOM 1052 N N . PRO A 1 143 ? 23.825 1.540 -22.414 1.00 95.88 143 PRO A N 1
ATOM 1053 C CA . PRO A 1 143 ? 23.368 2.359 -21.296 1.00 95.88 143 PRO A CA 1
ATOM 1054 C C . PRO A 1 143 ? 24.044 3.731 -21.267 1.00 95.88 143 PRO A C 1
ATOM 1056 O O . PRO A 1 143 ? 25.207 3.870 -21.659 1.00 95.88 143 PRO A O 1
ATOM 1059 N N . MET A 1 144 ? 23.327 4.747 -20.786 1.00 94.31 144 MET A N 1
ATOM 1060 C CA . MET A 1 144 ? 23.826 6.123 -20.719 1.00 94.31 144 MET A CA 1
ATOM 1061 C C . MET A 1 144 ? 25.116 6.235 -19.895 1.00 94.31 144 MET A C 1
ATOM 1063 O O . MET A 1 144 ? 26.043 6.933 -20.304 1.00 94.31 144 MET A O 1
ATOM 1067 N N . SER A 1 145 ? 25.210 5.513 -18.776 1.00 95.25 145 SER A N 1
ATOM 1068 C CA . SER A 1 145 ? 26.422 5.410 -17.954 1.00 95.25 145 SER A CA 1
ATOM 1069 C C . SER A 1 145 ? 27.662 5.046 -18.781 1.00 95.25 145 SER A C 1
ATOM 1071 O O . SER A 1 145 ? 28.670 5.750 -18.744 1.00 95.25 145 SER A O 1
ATOM 1073 N N . SER A 1 146 ? 27.556 4.011 -19.619 1.00 94.25 146 SER A N 1
ATOM 1074 C CA . SER A 1 146 ? 28.646 3.531 -20.476 1.00 94.25 146 SER A CA 1
ATOM 1075 C C . SER A 1 146 ? 29.074 4.556 -21.528 1.00 94.25 146 SER A C 1
ATOM 1077 O O . SER A 1 146 ? 30.261 4.657 -21.829 1.00 94.25 146 SER A O 1
ATOM 1079 N N . ILE A 1 147 ? 28.129 5.330 -22.074 1.00 92.94 147 ILE A N 1
ATOM 1080 C CA . ILE A 1 147 ? 28.409 6.404 -23.043 1.00 92.94 147 ILE A CA 1
ATOM 1081 C C . ILE A 1 147 ? 29.275 7.485 -22.381 1.00 92.94 147 ILE A C 1
ATOM 1083 O O . ILE A 1 147 ? 30.266 7.932 -22.960 1.00 92.94 147 ILE A O 1
ATOM 1087 N N . ILE A 1 148 ? 28.938 7.871 -21.148 1.00 93.31 148 ILE A N 1
ATOM 1088 C CA . ILE A 1 148 ? 29.667 8.906 -20.405 1.00 93.31 148 ILE A CA 1
ATOM 1089 C C . ILE A 1 148 ? 31.045 8.393 -19.966 1.00 93.31 148 ILE A C 1
ATOM 1091 O O . ILE A 1 148 ? 32.050 9.063 -20.199 1.00 93.31 148 ILE A O 1
ATOM 1095 N N . GLU A 1 149 ? 31.116 7.205 -19.362 1.00 95.31 149 GLU A N 1
ATOM 1096 C CA . GLU A 1 149 ? 32.363 6.638 -18.826 1.00 95.31 149 GLU A CA 1
ATOM 1097 C C . GLU A 1 149 ? 33.405 6.351 -19.910 1.00 95.31 149 GLU A C 1
ATOM 1099 O O . GLU A 1 149 ? 34.600 6.553 -19.698 1.00 95.31 149 GLU A O 1
ATOM 1104 N N . GLN A 1 150 ? 32.963 5.906 -21.089 1.00 91.69 150 GLN A N 1
ATOM 1105 C CA . GLN A 1 150 ? 33.851 5.629 -22.218 1.00 91.69 150 GLN A CA 1
ATOM 1106 C C . GLN A 1 150 ? 34.189 6.887 -23.036 1.00 91.69 150 GLN A C 1
ATOM 1108 O O . GLN A 1 150 ? 34.931 6.792 -24.014 1.00 91.69 150 GLN A O 1
ATOM 1113 N N . GLY A 1 151 ? 33.670 8.059 -22.651 1.00 90.75 151 GLY A N 1
ATOM 1114 C CA . GLY A 1 151 ? 33.964 9.335 -23.303 1.00 90.75 151 GLY A CA 1
ATOM 1115 C C . GLY A 1 151 ? 33.421 9.441 -24.728 1.00 90.75 151 GLY A C 1
ATOM 1116 O O . GLY A 1 151 ? 34.094 10.010 -25.587 1.00 90.75 151 GLY A O 1
ATOM 1117 N N . TYR A 1 152 ? 32.240 8.875 -24.993 1.00 92.69 152 TYR A N 1
ATOM 1118 C CA . TYR A 1 152 ? 31.605 8.934 -26.312 1.00 92.69 152 TYR A CA 1
ATOM 1119 C C . TYR A 1 152 ? 31.271 10.386 -26.667 1.00 92.69 152 TYR A C 1
ATOM 1121 O O . TYR A 1 152 ? 30.688 11.124 -25.869 1.00 92.69 152 TYR A O 1
ATOM 1129 N N . GLY A 1 153 ? 31.633 10.785 -27.883 1.00 92.31 153 GLY A N 1
ATOM 1130 C CA . GLY A 1 153 ? 31.325 12.095 -28.436 1.00 92.31 153 GLY A CA 1
ATOM 1131 C C . GLY A 1 153 ? 29.908 12.185 -29.000 1.00 92.31 153 GLY A C 1
ATOM 1132 O O . GLY A 1 153 ? 29.131 11.223 -29.020 1.00 92.31 153 GLY A O 1
ATOM 1133 N N . VAL A 1 154 ? 29.573 13.360 -29.535 1.00 94.19 154 VAL A N 1
ATOM 1134 C CA . VAL A 1 154 ? 28.287 13.588 -30.214 1.00 94.19 154 VAL A CA 1
ATOM 1135 C C . VAL A 1 154 ? 28.181 12.700 -31.456 1.00 94.19 154 VAL A C 1
ATOM 1137 O O . VAL A 1 154 ? 27.109 12.162 -31.739 1.00 94.19 154 VAL A O 1
ATOM 1140 N N . GLY A 1 155 ? 29.294 12.479 -32.165 1.00 94.75 155 GLY A N 1
ATOM 1141 C CA . GLY A 1 155 ? 29.338 11.588 -33.324 1.00 94.75 155 GLY A CA 1
ATOM 1142 C C . GLY A 1 155 ? 29.019 10.132 -32.972 1.00 94.75 155 GLY A C 1
ATOM 1143 O O . GLY A 1 155 ? 28.319 9.456 -33.730 1.00 94.75 155 GLY A O 1
ATOM 1144 N N . ASP A 1 156 ? 29.476 9.655 -31.812 1.00 94.31 156 ASP A N 1
ATOM 1145 C CA . ASP A 1 156 ? 29.222 8.289 -31.342 1.00 94.31 156 ASP A CA 1
ATOM 1146 C C . ASP A 1 156 ? 27.750 8.106 -30.927 1.00 94.31 156 ASP A C 1
ATOM 1148 O O . ASP A 1 156 ? 27.124 7.101 -31.271 1.00 94.31 156 ASP A O 1
ATOM 1152 N N . VAL A 1 157 ? 27.147 9.106 -30.273 1.00 95.00 157 VAL A N 1
ATOM 1153 C CA . VAL A 1 157 ? 25.713 9.095 -29.924 1.00 95.00 157 VAL A CA 1
ATOM 1154 C C . VAL A 1 157 ? 24.830 9.107 -31.174 1.00 95.00 157 VAL A C 1
ATOM 1156 O O . VAL A 1 157 ? 23.887 8.318 -31.273 1.00 95.00 157 VAL A O 1
ATOM 1159 N N . ILE A 1 158 ? 25.153 9.947 -32.164 1.00 95.75 158 ILE A N 1
ATOM 1160 C CA . ILE A 1 158 ? 24.465 9.949 -33.465 1.00 95.75 158 ILE A CA 1
ATOM 1161 C C . ILE A 1 158 ? 24.609 8.585 -34.137 1.00 95.75 158 ILE A C 1
ATOM 1163 O O . ILE A 1 158 ? 23.641 8.062 -34.690 1.00 95.75 158 ILE A O 1
ATOM 1167 N N . SER A 1 159 ? 25.788 7.970 -34.045 1.00 95.50 159 SER A N 1
ATOM 1168 C CA . SER A 1 159 ? 26.025 6.643 -34.600 1.00 95.50 159 SER A CA 1
ATOM 1169 C C . SER A 1 159 ? 25.095 5.580 -34.010 1.00 95.50 159 SER A C 1
ATOM 1171 O O . SER A 1 159 ? 24.496 4.788 -34.748 1.00 95.50 159 SER A O 1
ATOM 1173 N N . LEU A 1 160 ? 24.924 5.588 -32.688 1.00 95.19 160 LEU A N 1
ATOM 1174 C CA . LEU A 1 160 ? 24.010 4.683 -31.996 1.00 95.19 160 LEU A CA 1
ATOM 1175 C C . LEU A 1 160 ? 22.551 4.957 -32.381 1.00 95.19 160 LEU A C 1
ATOM 1177 O O . LEU A 1 160 ? 21.836 4.030 -32.752 1.00 95.19 160 LEU A O 1
ATOM 1181 N N . LEU A 1 161 ? 22.109 6.214 -32.361 1.00 96.12 161 LEU A N 1
ATOM 1182 C CA . LEU A 1 161 ? 20.705 6.555 -32.599 1.00 96.12 161 LEU A CA 1
ATOM 1183 C C . LEU A 1 161 ? 20.281 6.403 -34.066 1.00 96.12 161 LEU A C 1
ATOM 1185 O O . LEU A 1 161 ? 19.181 5.929 -34.336 1.00 96.12 161 LEU A O 1
ATOM 1189 N N . TRP A 1 162 ? 21.122 6.801 -35.022 1.00 96.00 162 TRP A N 1
ATOM 1190 C CA . TRP A 1 162 ? 20.753 6.821 -36.443 1.00 96.00 162 TRP A CA 1
ATOM 1191 C C . TRP A 1 162 ? 21.112 5.519 -37.154 1.00 96.00 162 TRP A C 1
ATOM 1193 O O . TRP A 1 162 ? 20.332 5.024 -37.968 1.00 96.00 162 TRP A O 1
ATOM 1203 N N . PHE A 1 163 ? 22.271 4.935 -36.837 1.00 95.69 163 PHE A N 1
ATOM 1204 C CA . PHE A 1 163 ? 22.765 3.735 -37.518 1.00 95.69 163 PHE A CA 1
ATOM 1205 C C . PHE A 1 163 ? 22.636 2.460 -36.681 1.00 95.69 163 PHE A C 1
ATOM 1207 O O . PHE A 1 163 ? 22.870 1.374 -37.216 1.00 95.69 163 PHE A O 1
ATOM 1214 N N . LYS A 1 164 ? 22.246 2.559 -35.399 1.00 94.69 164 LYS A N 1
ATOM 1215 C CA . LYS A 1 164 ? 22.148 1.422 -34.461 1.00 94.69 164 LYS A CA 1
ATOM 1216 C C . LYS A 1 164 ? 23.442 0.612 -34.386 1.00 94.69 164 LYS A C 1
ATOM 1218 O O . LYS A 1 164 ? 23.417 -0.615 -34.297 1.00 94.69 164 LYS A O 1
ATOM 1223 N N . ARG A 1 165 ? 24.584 1.296 -34.507 1.00 91.94 165 ARG A N 1
ATOM 1224 C CA . ARG A 1 165 ? 25.923 0.696 -34.534 1.00 91.94 165 ARG A CA 1
ATOM 1225 C C . ARG A 1 165 ? 26.922 1.598 -33.825 1.00 91.94 165 ARG A C 1
ATOM 1227 O O . ARG A 1 165 ? 26.827 2.817 -33.914 1.00 91.94 165 ARG A O 1
ATOM 1234 N N . SER A 1 166 ? 27.914 0.984 -33.193 1.00 91.75 166 SER A N 1
ATOM 1235 C CA . SER A 1 166 ? 29.144 1.671 -32.803 1.00 91.75 166 SER A CA 1
ATOM 1236 C C . SER A 1 166 ? 30.043 1.747 -34.039 1.00 91.75 166 SER A C 1
ATOM 1238 O O . SER A 1 166 ? 30.544 0.725 -34.518 1.00 91.75 166 SER A O 1
ATOM 1240 N N . LEU A 1 167 ? 30.137 2.934 -34.643 1.00 93.75 167 LEU A N 1
ATOM 1241 C CA . LEU A 1 167 ? 31.018 3.170 -35.783 1.00 93.75 167 LEU A CA 1
ATOM 1242 C C . LEU A 1 167 ? 32.460 3.392 -35.300 1.00 93.75 167 LEU A C 1
ATOM 1244 O O . LEU A 1 167 ? 32.674 3.870 -34.190 1.00 93.75 167 LEU A O 1
ATOM 1248 N N . PRO A 1 168 ? 33.470 3.086 -36.133 1.00 94.19 168 PRO A N 1
ATOM 1249 C CA . PRO A 1 168 ? 34.856 3.388 -35.799 1.00 94.19 168 PRO A CA 1
ATOM 1250 C C . PRO A 1 168 ? 35.082 4.886 -35.558 1.00 94.19 168 PRO A C 1
ATOM 1252 O O . PRO A 1 168 ? 34.490 5.723 -36.241 1.00 94.19 168 PRO A O 1
ATOM 1255 N N . GLY A 1 169 ? 36.034 5.223 -34.684 1.00 91.62 169 GLY A N 1
ATOM 1256 C CA . GLY A 1 169 ? 36.282 6.608 -34.265 1.00 91.62 169 GLY A CA 1
ATOM 1257 C C . GLY A 1 169 ? 36.607 7.601 -35.392 1.00 91.62 169 GLY A C 1
ATOM 1258 O O . GLY A 1 169 ? 36.381 8.797 -35.244 1.00 91.62 169 GLY A O 1
ATOM 1259 N N . TYR A 1 170 ? 37.123 7.150 -36.542 1.00 94.38 170 TYR A N 1
ATOM 1260 C CA . TYR A 1 170 ? 37.331 8.041 -37.692 1.00 94.38 170 TYR A CA 1
ATOM 1261 C C . TYR A 1 170 ? 36.005 8.454 -38.358 1.00 94.38 170 TYR A C 1
ATOM 1263 O O . TYR A 1 170 ? 35.896 9.578 -38.843 1.00 94.38 170 TYR A O 1
ATOM 1271 N N . CYS A 1 171 ? 34.991 7.580 -38.357 1.00 94.69 171 CYS A N 1
ATOM 1272 C CA . CYS A 1 171 ? 33.658 7.883 -38.878 1.00 94.69 171 CYS A CA 1
ATOM 1273 C C . CYS A 1 171 ? 32.928 8.871 -37.969 1.00 94.69 171 CYS A C 1
ATOM 1275 O O . CYS A 1 171 ? 32.303 9.807 -38.458 1.00 94.69 171 CYS A O 1
ATOM 1277 N N . THR A 1 172 ? 33.005 8.675 -36.653 1.00 94.38 172 THR A N 1
ATOM 1278 C CA . THR A 1 172 ? 32.287 9.516 -35.686 1.00 94.38 172 THR A CA 1
ATOM 1279 C C . THR A 1 172 ? 32.913 10.905 -35.599 1.00 94.38 172 THR A C 1
ATOM 1281 O O . THR A 1 172 ? 32.188 11.895 -35.645 1.00 94.38 172 THR A O 1
ATOM 1284 N N . LYS A 1 173 ? 34.248 11.005 -35.689 1.00 94.75 173 LYS A N 1
ATOM 1285 C CA . LYS A 1 173 ? 34.952 12.282 -35.910 1.00 94.75 173 LYS A CA 1
ATOM 1286 C C . LYS A 1 173 ? 34.548 12.979 -37.206 1.00 94.75 173 LYS A C 1
ATOM 1288 O O . LYS A 1 173 ? 34.398 14.195 -37.225 1.00 94.75 173 LYS A O 1
ATOM 1293 N N . PHE A 1 174 ? 34.384 12.235 -38.300 1.00 95.56 174 PHE A N 1
ATOM 1294 C CA . PHE A 1 174 ? 33.923 12.820 -39.560 1.00 95.56 174 PHE A CA 1
ATOM 1295 C C . PHE A 1 174 ? 32.507 13.400 -39.430 1.00 95.56 174 PHE A C 1
ATOM 1297 O O . PHE A 1 174 ? 32.270 14.515 -39.885 1.00 95.56 174 PHE A O 1
ATOM 1304 N N . ILE A 1 175 ? 31.596 12.692 -38.750 1.00 94.75 175 ILE A N 1
ATOM 1305 C CA . ILE A 1 175 ? 30.245 13.191 -38.444 1.00 94.75 175 ILE A CA 1
ATOM 1306 C C . ILE A 1 175 ? 30.321 14.504 -37.650 1.00 94.75 175 ILE A C 1
ATOM 1308 O O . ILE A 1 175 ? 29.640 15.465 -37.998 1.00 94.75 175 ILE A O 1
ATOM 1312 N N . GLU A 1 176 ? 31.180 14.578 -36.633 1.00 95.12 176 GLU A N 1
ATOM 1313 C CA . GLU A 1 176 ? 31.382 15.806 -35.852 1.00 95.12 176 GLU A CA 1
ATOM 1314 C C . GLU A 1 176 ? 31.929 16.962 -36.701 1.00 95.12 176 GLU A C 1
ATOM 1316 O O . GLU A 1 176 ? 31.453 18.088 -36.578 1.00 95.12 176 GLU A O 1
ATOM 1321 N N . ILE A 1 177 ? 32.872 16.697 -37.613 1.00 95.38 177 ILE A N 1
ATOM 1322 C CA . ILE A 1 177 ? 33.383 17.705 -38.557 1.00 95.38 177 ILE A CA 1
ATOM 1323 C C . ILE A 1 177 ? 32.261 18.229 -39.458 1.00 95.38 177 ILE A C 1
ATOM 1325 O O . ILE A 1 177 ? 32.155 19.439 -39.644 1.00 95.38 177 ILE A O 1
ATOM 1329 N N . CYS A 1 178 ? 31.408 17.352 -39.993 1.00 94.88 178 CYS A N 1
ATOM 1330 C CA . CYS A 1 178 ? 30.261 17.775 -40.796 1.00 94.88 178 CYS A CA 1
ATOM 1331 C C . CYS A 1 178 ? 29.314 18.688 -40.008 1.00 94.88 178 CYS A C 1
ATOM 1333 O O . CYS A 1 178 ? 28.844 19.676 -40.558 1.00 94.88 178 CYS A O 1
ATOM 1335 N N . ILE A 1 179 ? 29.071 18.396 -38.726 1.00 94.12 179 ILE A N 1
ATOM 1336 C CA . ILE A 1 179 ? 28.223 19.227 -37.857 1.00 94.12 179 ILE A CA 1
ATOM 1337 C C . ILE A 1 179 ? 28.871 20.585 -37.565 1.00 94.12 179 ILE A C 1
ATOM 1339 O O . ILE A 1 179 ? 28.165 21.579 -37.487 1.00 94.12 179 ILE A O 1
ATOM 1343 N N . MET A 1 180 ? 30.196 20.653 -37.409 1.00 93.69 180 MET A N 1
ATOM 1344 C CA . MET A 1 180 ? 30.896 21.920 -37.149 1.00 93.69 180 MET A CA 1
ATOM 1345 C C . MET A 1 180 ? 30.966 22.851 -38.368 1.00 93.69 180 MET A C 1
ATOM 1347 O O . MET A 1 180 ? 31.120 24.059 -38.197 1.00 93.69 180 MET A O 1
ATOM 1351 N N . LEU A 1 181 ? 30.942 22.301 -39.585 1.00 93.88 181 LEU A N 1
ATOM 1352 C CA . LEU A 1 181 ? 31.092 23.063 -40.830 1.00 93.88 181 LEU A CA 1
ATOM 1353 C C . LEU A 1 181 ? 29.763 23.548 -41.429 1.00 93.88 181 LEU A C 1
ATOM 1355 O O . LEU A 1 181 ? 29.793 24.403 -42.317 1.00 93.88 181 LEU A O 1
ATOM 1359 N N . CYS A 1 182 ? 28.634 22.983 -40.999 1.00 83.31 182 CYS A N 1
ATOM 1360 C CA . CYS A 1 182 ? 27.287 23.338 -41.451 1.00 83.31 182 CYS A CA 1
ATOM 1361 C C . CYS A 1 182 ? 26.598 24.282 -40.462 1.00 83.31 182 CYS A C 1
ATOM 1363 O O . CYS A 1 182 ? 25.837 25.147 -40.951 1.00 83.31 182 CYS A O 1
#

pLDDT: mean 91.64, std 5.14, range [67.5, 97.0]

Foldseek 3Di:
DAEFADQVLVVVLVCLQVVVDVQAAADAYDDQCCVVDPDWDDDPDNRRIPDDPNRHRVVSLVSCVVSPHRYDPDPVCSVVSVVVSVVVCVVVVVDDDDPDDDDDDDDDDPVVCVVVVVDDDDDPDDDQQWDPPDPAIDGLNHGPVNCVVVVPDPLQSCCSRVVVDRDPPVNSVVVVVVVVVD

Radius of gyration: 33.3 Å; chains: 1; bounding box: 72×37×75 Å